Protein AF-A0A8S2U750-F1 (afdb_monomer_lite)

pLDDT: mean 86.89, std 13.67, range [52.75, 96.94]

Organism: NCBI:txid392030

InterPro domains:
  IPR009038 GOLD domain [PF13897] (16-78)
  IPR036598 GOLD domain superfamily [SSF101576] (9-56)
  IPR052269 Golgi apparatus maintenance and PI4KB interaction protein [PTHR22973] (1-79)

Foldseek 3Di:
DVVVVQVVDPPSDDDADDQKDKDKDADADPPDDDDDDDDDDDPDDDDDDDDDDPDDDPDRDIDMDMDRNPPPPPDPPDPDD

Secondary structure (DSSP, 8-state):
-HHHHHTTSTT------TTEEEEEE-PPPTT----------SSS---------------S--EEEEEEGGG----------

Structure (mmCIF, N/CA/C/O backbone):
data_AF-A0A8S2U750-F1
#
_entry.id   AF-A0A8S2U750-F1
#
loop_
_atom_site.group_PDB
_atom_site.id
_atom_site.type_symbol
_atom_site.label_atom_id
_atom_site.label_alt_id
_atom_site.label_comp_id
_atom_site.label_asym_id
_atom_site.label_entity_id
_atom_site.label_seq_id
_atom_site.pdbx_PDB_ins_code
_atom_site.Cartn_x
_atom_site.Cartn_y
_atom_site.Cartn_z
_atom_site.occupancy
_atom_site.B_iso_or_equiv
_atom_site.auth_seq_id
_atom_site.auth_comp_id
_atom_site.auth_asym_id
_atom_site.auth_atom_id
_atom_site.pdbx_PDB_model_num
ATOM 1 N N . GLU A 1 1 ? -4.845 0.812 -18.659 1.00 87.25 1 GLU A N 1
ATOM 2 C CA . GLU A 1 1 ? -6.122 0.600 -17.939 1.00 87.25 1 GLU A CA 1
ATOM 3 C C . GLU A 1 1 ? -5.969 0.780 -16.430 1.00 87.25 1 GLU A C 1
ATOM 5 O O . GLU A 1 1 ? -6.377 1.831 -15.960 1.00 87.25 1 GLU A O 1
ATOM 10 N N . PHE A 1 2 ? -5.312 -0.128 -15.688 1.00 92.94 2 PHE A N 1
ATOM 11 C CA . PHE A 1 2 ? -5.139 0.009 -14.223 1.00 92.94 2 PHE A CA 1
ATOM 12 C C . PHE A 1 2 ? -4.493 1.340 -13.805 1.00 92.94 2 PHE A C 1
ATOM 14 O O . PHE A 1 2 ? -5.109 2.148 -13.119 1.00 92.94 2 PHE A O 1
ATOM 21 N N . LYS A 1 3 ? -3.281 1.628 -14.297 1.00 94.06 3 LYS A N 1
ATOM 22 C CA . LYS A 1 3 ? -2.576 2.878 -13.963 1.00 94.06 3 LYS A CA 1
ATOM 23 C C . LYS A 1 3 ? -3.349 4.135 -14.368 1.00 94.06 3 LYS A C 1
ATOM 25 O O . LYS A 1 3 ? -3.266 5.146 -13.684 1.00 94.06 3 LYS A O 1
ATOM 30 N N . ASP A 1 4 ? -4.095 4.084 -15.470 1.00 93.88 4 ASP A N 1
ATOM 31 C CA . ASP A 1 4 ? -4.887 5.224 -15.946 1.00 93.88 4 ASP A CA 1
ATOM 32 C C . ASP A 1 4 ? -6.129 5.464 -15.081 1.00 93.88 4 ASP A C 1
ATOM 34 O O . ASP A 1 4 ? -6.582 6.603 -14.976 1.00 93.88 4 ASP A O 1
ATOM 38 N N . ALA A 1 5 ? -6.684 4.407 -14.478 1.00 93.19 5 ALA A N 1
ATOM 39 C CA . ALA A 1 5 ? -7.751 4.504 -13.490 1.00 93.19 5 ALA A CA 1
ATOM 40 C C . ALA A 1 5 ? -7.214 5.089 -12.175 1.00 93.19 5 ALA A C 1
ATOM 42 O O . ALA A 1 5 ? -7.692 6.135 -11.745 1.00 93.19 5 ALA A O 1
ATOM 43 N N . VAL A 1 6 ? -6.143 4.504 -11.625 1.00 93.38 6 VAL A N 1
ATOM 44 C CA . VAL A 1 6 ? -5.522 4.938 -10.359 1.00 93.38 6 VAL A CA 1
ATOM 45 C C . VAL A 1 6 ? -5.018 6.384 -10.428 1.00 93.38 6 VAL A C 1
ATOM 47 O O . VAL A 1 6 ? -5.205 7.150 -9.493 1.00 93.38 6 VAL A O 1
ATOM 50 N N . ARG A 1 7 ? -4.452 6.825 -11.561 1.00 91.44 7 ARG A N 1
ATOM 51 C CA . ARG A 1 7 ? -3.998 8.222 -11.747 1.00 91.44 7 ARG A CA 1
ATOM 52 C C . ARG A 1 7 ? -5.115 9.268 -11.664 1.00 91.44 7 ARG A C 1
ATOM 54 O O . ARG A 1 7 ? -4.810 10.449 -11.517 1.00 91.44 7 ARG A O 1
ATOM 61 N N . LYS A 1 8 ? -6.383 8.872 -11.817 1.00 91.94 8 LYS A N 1
ATOM 62 C CA . LYS A 1 8 ? -7.539 9.773 -11.667 1.00 91.94 8 LYS A CA 1
ATOM 63 C C . LYS A 1 8 ? -8.001 9.878 -10.216 1.00 91.94 8 LYS A C 1
ATOM 65 O O . LYS A 1 8 ? -8.741 10.805 -9.895 1.00 91.94 8 LYS A O 1
ATOM 70 N N . GLU A 1 9 ? -7.590 8.945 -9.365 1.00 90.88 9 GLU A N 1
ATOM 71 C CA . GLU A 1 9 ? -7.912 8.950 -7.948 1.00 90.88 9 GLU A CA 1
ATOM 72 C C . GLU A 1 9 ? -6.953 9.866 -7.193 1.00 90.88 9 GLU A C 1
ATOM 74 O O . GLU A 1 9 ? -5.744 9.910 -7.435 1.00 90.88 9 GLU A O 1
ATOM 79 N N . LYS A 1 10 ? -7.518 10.644 -6.273 1.00 82.56 10 LYS A N 1
ATOM 80 C CA . LYS A 1 10 ? -6.736 11.528 -5.420 1.00 82.56 10 LYS A CA 1
ATOM 81 C C . LYS A 1 10 ? -6.012 10.677 -4.373 1.00 82.56 10 LYS A C 1
ATOM 83 O O . LYS A 1 10 ? -6.609 9.765 -3.818 1.00 82.56 10 LYS A O 1
ATOM 88 N N . ASP A 1 11 ? -4.743 10.986 -4.120 1.00 86.38 11 ASP A N 1
ATOM 89 C CA . ASP A 1 11 ? -3.905 10.344 -3.094 1.00 86.38 11 ASP A CA 1
ATOM 90 C C . ASP A 1 11 ? -3.542 8.859 -3.354 1.00 86.38 11 ASP A C 1
ATOM 92 O O . ASP A 1 11 ? -2.946 8.212 -2.499 1.00 86.38 11 ASP A O 1
ATOM 96 N N . ALA A 1 12 ? -3.809 8.331 -4.557 1.00 89.81 12 ALA A N 1
ATOM 97 C CA . ALA A 1 12 ? -3.492 6.946 -4.940 1.00 89.81 12 ALA A CA 1
ATOM 98 C C . ALA A 1 12 ? -2.120 6.771 -5.634 1.00 89.81 12 ALA A C 1
ATOM 100 O O . ALA A 1 12 ? -1.712 5.656 -5.959 1.00 89.81 12 ALA A O 1
ATOM 101 N N . VAL A 1 13 ? -1.398 7.8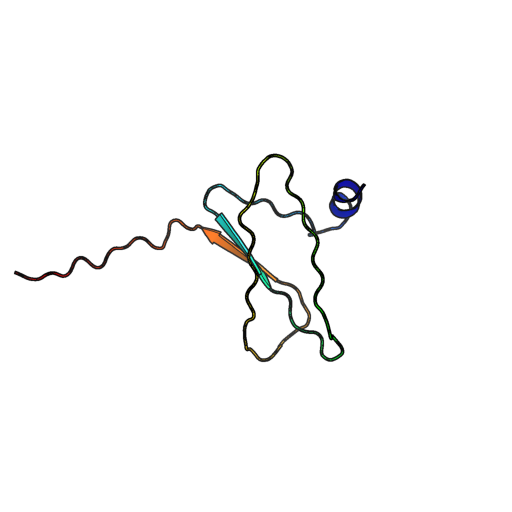71 -5.883 1.00 93.25 13 VAL A N 1
ATOM 102 C CA . VAL A 1 13 ? -0.068 7.867 -6.514 1.00 93.25 13 VAL A CA 1
ATOM 103 C C . VAL A 1 13 ? 0.968 8.389 -5.526 1.00 93.25 13 VAL A C 1
ATOM 105 O O . VAL A 1 13 ? 0.924 9.552 -5.129 1.00 93.25 13 VAL A O 1
ATOM 108 N N . ILE A 1 14 ? 1.934 7.538 -5.186 1.00 93.25 14 ILE A N 1
ATOM 109 C CA . ILE A 1 14 ? 3.034 7.851 -4.272 1.00 93.25 14 ILE A CA 1
ATOM 110 C C . ILE A 1 14 ? 4.330 7.961 -5.079 1.00 93.25 14 ILE A C 1
ATOM 112 O O . ILE A 1 14 ? 4.588 7.154 -5.972 1.00 93.25 14 ILE A O 1
ATOM 116 N N . LYS A 1 15 ? 5.146 8.973 -4.772 1.00 92.81 15 LYS A N 1
ATOM 117 C CA . LYS A 1 15 ? 6.509 9.106 -5.299 1.00 92.81 15 LYS A CA 1
ATOM 118 C C . LYS A 1 15 ? 7.483 8.639 -4.231 1.00 92.81 15 LYS A C 1
ATOM 120 O O . LYS A 1 15 ? 7.368 9.085 -3.098 1.00 92.81 15 LYS A O 1
ATOM 125 N N . ILE A 1 16 ? 8.400 7.761 -4.616 1.00 92.19 16 ILE A N 1
ATOM 126 C CA . ILE A 1 16 ? 9.382 7.154 -3.718 1.00 92.19 16 ILE A CA 1
ATOM 127 C C . ILE A 1 16 ? 10.761 7.550 -4.234 1.00 92.19 16 ILE A C 1
ATOM 129 O O . ILE A 1 16 ? 11.082 7.308 -5.402 1.00 92.19 16 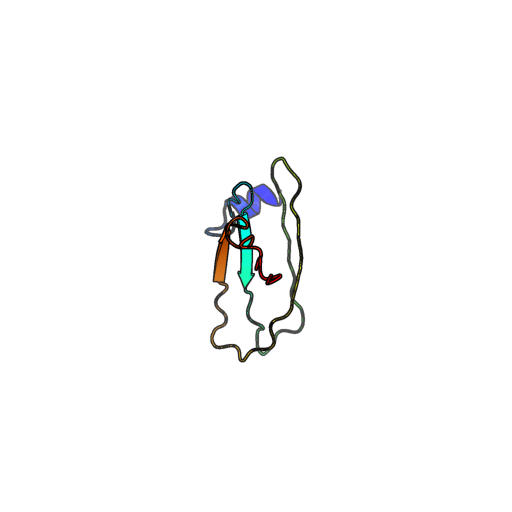ILE A O 1
ATOM 133 N N . GLY A 1 17 ? 11.515 8.249 -3.394 1.00 92.00 17 GLY A N 1
ATOM 134 C CA . GLY A 1 17 ? 12.882 8.673 -3.642 1.00 92.00 17 GLY A CA 1
ATOM 135 C C . GLY A 1 17 ? 13.880 7.522 -3.548 1.00 92.00 17 GLY A C 1
ATOM 136 O O . GLY A 1 17 ? 13.571 6.413 -3.117 1.00 92.00 17 GLY A O 1
ATOM 137 N N . SER A 1 18 ? 15.110 7.792 -3.979 1.00 91.06 18 SER A N 1
ATOM 138 C CA . SER A 1 18 ? 16.205 6.830 -3.845 1.00 91.06 18 SER A CA 1
ATOM 139 C C . SER A 1 18 ? 16.520 6.608 -2.369 1.00 91.06 18 SER A C 1
ATOM 141 O O . SER A 1 18 ? 16.780 7.577 -1.668 1.00 91.06 18 SER A O 1
ATOM 143 N N . GLY A 1 19 ? 16.533 5.351 -1.921 1.00 90.31 19 GLY A N 1
ATOM 144 C CA . GLY A 1 19 ? 16.785 5.007 -0.517 1.00 90.31 19 GLY A CA 1
ATOM 145 C C . GLY A 1 19 ? 15.601 5.266 0.422 1.00 90.31 19 GLY A C 1
ATOM 146 O O . GLY A 1 19 ? 15.685 4.933 1.596 1.00 90.31 19 GLY A O 1
ATOM 147 N N . GLU A 1 20 ? 14.482 5.807 -0.065 1.00 93.62 20 GLU A N 1
ATOM 148 C CA . GLU A 1 20 ? 13.296 5.995 0.768 1.00 93.62 20 GLU A CA 1
ATOM 149 C C . GLU A 1 20 ? 12.510 4.690 0.916 1.00 93.62 20 GLU A C 1
ATOM 151 O O . GLU A 1 20 ? 12.335 3.921 -0.033 1.00 93.62 20 GLU A O 1
ATOM 156 N N . THR A 1 21 ? 11.956 4.489 2.107 1.00 94.75 21 THR A N 1
ATOM 157 C CA . THR A 1 21 ? 10.936 3.478 2.375 1.00 94.75 21 THR A CA 1
ATOM 158 C C . THR A 1 21 ? 9.617 4.168 2.682 1.00 94.75 21 THR A C 1
ATOM 160 O O . THR A 1 21 ? 9.554 5.112 3.471 1.00 94.75 21 THR A O 1
ATOM 163 N N . VAL A 1 22 ? 8.541 3.678 2.067 1.00 95.44 22 VAL A N 1
ATOM 164 C CA . VAL A 1 22 ? 7.184 4.154 2.341 1.00 95.44 22 VAL A CA 1
ATOM 165 C C . VAL A 1 22 ? 6.354 3.041 2.953 1.00 95.44 22 VAL A C 1
ATOM 167 O O . VAL A 1 22 ? 6.231 1.956 2.389 1.00 95.44 22 VAL A O 1
ATOM 170 N N . THR A 1 23 ? 5.713 3.357 4.073 1.00 96.06 23 THR A N 1
ATOM 171 C CA . THR A 1 23 ? 4.807 2.462 4.786 1.00 96.06 23 THR A CA 1
ATOM 172 C C . THR A 1 23 ? 3.384 2.991 4.693 1.00 96.06 23 THR A C 1
ATOM 174 O O . THR A 1 23 ? 3.062 4.055 5.226 1.00 96.06 23 THR A O 1
ATOM 177 N N . VAL A 1 24 ? 2.509 2.222 4.046 1.00 95.69 24 VAL A N 1
ATOM 178 C CA . VAL A 1 24 ? 1.063 2.474 4.024 1.00 95.69 24 VAL A CA 1
ATOM 179 C C . VAL A 1 24 ? 0.414 1.641 5.126 1.00 95.69 24 VAL A C 1
ATOM 181 O O . VAL A 1 24 ? 0.397 0.413 5.056 1.00 95.69 24 VAL A O 1
ATOM 184 N N . ARG A 1 25 ? -0.119 2.300 6.158 1.00 95.06 25 ARG A N 1
ATOM 185 C CA . ARG A 1 25 ? -0.808 1.636 7.271 1.00 95.06 25 ARG A CA 1
ATOM 186 C C . ARG A 1 25 ? -2.295 1.571 6.965 1.00 95.06 25 ARG A C 1
ATOM 188 O O . ARG A 1 25 ? -2.958 2.599 6.831 1.00 95.06 25 ARG A O 1
ATOM 195 N N . VAL A 1 26 ? -2.806 0.348 6.870 1.00 95.19 26 VAL A N 1
ATOM 196 C CA . VAL A 1 26 ? -4.217 0.061 6.601 1.00 95.19 26 VAL A CA 1
ATOM 197 C C . VAL A 1 26 ? -4.830 -0.566 7.854 1.00 95.19 26 VAL A C 1
ATOM 199 O O . VAL A 1 26 ? -4.499 -1.709 8.177 1.00 95.19 26 VAL A O 1
ATOM 202 N N . PRO A 1 27 ? -5.698 0.155 8.584 1.00 95.56 27 PRO A N 1
ATOM 203 C CA . PRO A 1 27 ? -6.376 -0.399 9.748 1.00 95.56 27 PRO A CA 1
ATOM 204 C C . PRO A 1 27 ? -7.318 -1.545 9.366 1.00 95.56 27 PRO A C 1
ATOM 206 O O . PRO A 1 27 ? -7.937 -1.529 8.300 1.00 95.56 27 PRO A O 1
ATOM 209 N N . THR A 1 28 ? -7.458 -2.536 10.249 1.00 94.44 28 THR A N 1
ATOM 210 C CA . THR A 1 28 ? -8.464 -3.588 10.055 1.00 94.44 28 THR A CA 1
ATOM 211 C C . THR A 1 28 ? -9.864 -3.018 10.275 1.00 94.44 28 THR A C 1
ATOM 213 O O . THR A 1 28 ? -10.096 -2.245 11.199 1.00 94.44 28 THR A O 1
ATOM 216 N N . HIS A 1 29 ? -10.802 -3.393 9.408 1.00 92.31 29 HIS A N 1
ATOM 217 C CA . HIS A 1 29 ? -12.213 -3.052 9.569 1.00 92.31 29 HIS A CA 1
ATOM 218 C C . HIS A 1 29 ? -12.895 -4.102 10.458 1.00 92.31 29 HIS A C 1
ATOM 220 O O . HIS A 1 29 ? -12.633 -5.288 10.273 1.00 92.31 29 HIS A O 1
ATOM 226 N N . GLU A 1 30 ? -13.795 -3.702 11.366 1.00 91.25 30 GLU A N 1
ATOM 227 C CA . GLU A 1 30 ? -14.459 -4.618 12.321 1.00 91.25 30 GLU A CA 1
ATOM 228 C C . GLU A 1 30 ? -15.189 -5.779 11.624 1.00 91.25 30 GLU A C 1
ATOM 230 O O . GLU A 1 30 ? -15.053 -6.935 12.017 1.00 91.25 30 GLU A O 1
ATOM 235 N N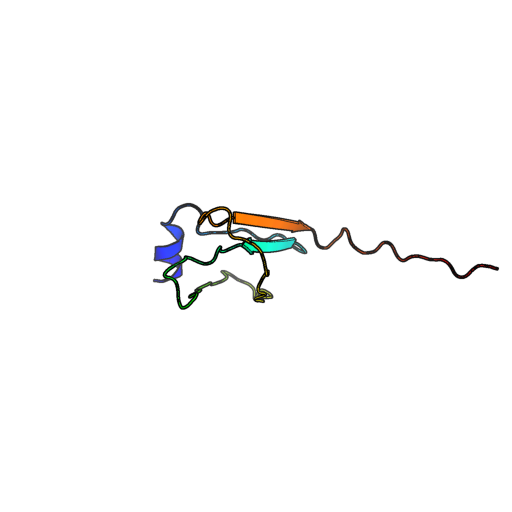 . ASP A 1 31 ? -15.891 -5.485 10.526 1.00 93.25 31 ASP A N 1
ATOM 236 C CA . ASP A 1 31 ? -16.563 -6.498 9.693 1.00 93.25 31 ASP A CA 1
ATOM 237 C C . ASP A 1 31 ? -15.671 -7.091 8.581 1.00 93.25 31 ASP A C 1
ATOM 239 O O . ASP A 1 31 ? -16.123 -7.876 7.739 1.00 93.25 31 ASP A O 1
ATOM 243 N N . GLY A 1 32 ? -14.402 -6.682 8.528 1.00 91.31 32 GLY A N 1
ATOM 244 C CA . GLY A 1 32 ? -13.445 -7.077 7.504 1.00 91.31 32 GLY A CA 1
ATOM 245 C C . GLY A 1 32 ? -12.948 -8.508 7.699 1.00 91.31 32 GLY A C 1
ATOM 246 O O . GLY A 1 32 ? -12.730 -8.974 8.812 1.00 91.31 32 GLY A O 1
ATOM 247 N N . ARG A 1 33 ? -12.738 -9.225 6.591 1.00 94.06 33 ARG A N 1
ATOM 248 C CA . ARG A 1 33 ? -12.206 -10.605 6.611 1.00 94.06 33 ARG A CA 1
ATOM 249 C C . ARG A 1 33 ? -10.918 -10.775 5.824 1.00 94.06 33 ARG A C 1
ATOM 251 O O . ARG A 1 33 ? -10.188 -11.740 6.032 1.00 94.06 33 ARG A O 1
ATOM 258 N N . CYS A 1 34 ? -10.669 -9.867 4.891 1.00 95.12 34 CYS A N 1
ATOM 259 C CA . CYS A 1 34 ? -9.553 -9.927 3.965 1.00 95.12 34 CYS A CA 1
ATOM 260 C C . CYS A 1 34 ? -9.069 -8.506 3.684 1.00 95.12 34 CYS A C 1
ATOM 262 O O . CYS A 1 34 ? -9.857 -7.561 3.730 1.00 95.12 34 CYS A O 1
ATOM 264 N N . ILE A 1 35 ? -7.789 -8.386 3.346 1.00 94.06 35 ILE A N 1
ATOM 265 C CA . ILE A 1 35 ? -7.199 -7.177 2.777 1.00 94.06 35 ILE A CA 1
ATOM 266 C C . ILE A 1 35 ? -6.802 -7.524 1.345 1.00 94.06 35 ILE A C 1
ATOM 268 O O . ILE A 1 35 ? -6.221 -8.582 1.103 1.00 94.06 35 ILE A O 1
ATOM 272 N N . PHE A 1 36 ? -7.133 -6.639 0.412 1.00 96.19 36 PHE A N 1
ATOM 273 C CA . PHE A 1 36 ? -6.736 -6.734 -0.986 1.00 96.19 36 PHE A CA 1
ATOM 274 C C . PHE A 1 36 ? -5.863 -5.528 -1.313 1.00 96.19 36 PHE A C 1
ATOM 276 O O . PHE A 1 36 ? -6.149 -4.421 -0.856 1.00 96.19 36 PHE A O 1
ATOM 283 N N . TRP A 1 37 ? -4.806 -5.741 -2.088 1.00 96.19 37 TRP A N 1
ATOM 284 C CA . TRP A 1 37 ? -3.934 -4.677 -2.565 1.00 96.19 37 TRP A CA 1
ATOM 285 C C . TRP A 1 37 ? -3.585 -4.915 -4.029 1.00 96.19 37 TRP A C 1
ATOM 287 O O . TRP A 1 37 ? -3.401 -6.050 -4.469 1.00 96.19 37 TRP A O 1
ATOM 297 N N . GLU A 1 38 ? -3.453 -3.821 -4.764 1.00 96.38 38 GLU A N 1
ATOM 298 C CA . GLU A 1 38 ? -2.943 -3.789 -6.127 1.00 96.38 38 GLU A CA 1
ATOM 299 C C . GLU A 1 38 ? -1.976 -2.609 -6.219 1.00 96.38 38 GLU A C 1
ATOM 301 O O . GLU A 1 38 ? -2.253 -1.530 -5.696 1.00 96.38 38 GLU A O 1
ATOM 306 N N . PHE A 1 39 ? -0.829 -2.798 -6.867 1.00 96.69 39 PHE A N 1
ATOM 307 C CA . PHE A 1 39 ? 0.121 -1.717 -7.110 1.00 96.69 39 PHE A CA 1
ATOM 308 C C . PHE A 1 39 ? 0.851 -1.930 -8.433 1.00 96.69 39 PHE A C 1
ATOM 310 O O . PHE A 1 39 ? 0.915 -3.039 -8.964 1.00 96.69 39 PHE A O 1
ATOM 317 N N . ALA A 1 40 ? 1.406 -0.847 -8.974 1.00 96.38 40 ALA A N 1
ATOM 318 C CA . ALA A 1 40 ? 2.255 -0.891 -10.152 1.00 96.38 40 ALA A CA 1
ATOM 319 C C . ALA A 1 40 ? 3.282 0.244 -10.111 1.00 96.38 40 ALA A C 1
ATOM 321 O O . ALA A 1 40 ? 2.975 1.348 -9.664 1.00 96.38 40 ALA A O 1
ATOM 322 N N . THR A 1 41 ? 4.473 -0.006 -10.646 1.00 96.12 41 THR A N 1
ATOM 323 C CA . THR A 1 41 ? 5.536 0.993 -10.806 1.00 96.12 41 THR A CA 1
ATOM 324 C C . THR A 1 41 ? 5.689 1.389 -12.267 1.00 96.12 41 THR A C 1
ATOM 326 O O . THR A 1 41 ? 5.344 0.619 -13.165 1.00 96.12 41 THR A O 1
ATOM 329 N N . ASP A 1 42 ? 6.163 2.607 -12.538 1.00 93.69 42 ASP A N 1
ATOM 330 C CA . ASP A 1 42 ? 6.285 3.114 -13.909 1.00 93.69 42 ASP A CA 1
ATOM 331 C C . ASP A 1 42 ? 7.486 2.571 -14.680 1.00 93.69 42 ASP A C 1
ATOM 333 O O . ASP A 1 42 ? 7.288 2.088 -15.796 1.00 93.69 42 ASP A O 1
ATOM 337 N N . TYR A 1 43 ? 8.687 2.617 -14.100 1.00 93.44 43 TYR A N 1
ATOM 338 C CA . TYR A 1 43 ? 9.926 2.344 -14.843 1.00 93.44 43 TYR A CA 1
ATOM 339 C C . TYR A 1 43 ? 10.827 1.286 -14.206 1.00 93.44 43 TYR A C 1
ATOM 341 O O . TYR A 1 43 ? 11.466 0.530 -14.930 1.00 93.44 43 TYR A O 1
ATOM 349 N N . TYR A 1 44 ? 10.872 1.236 -12.876 1.00 94.19 44 TYR A N 1
ATOM 350 C CA . TYR A 1 44 ? 11.765 0.362 -12.117 1.00 94.19 44 TYR A CA 1
ATOM 351 C C . TYR A 1 44 ? 10.959 -0.541 -11.190 1.00 94.19 44 TYR A C 1
ATOM 353 O O . TYR A 1 44 ? 9.795 -0.259 -10.892 1.00 94.19 44 TYR A O 1
ATOM 361 N N . ASP A 1 45 ? 11.563 -1.639 -10.763 1.00 95.88 45 ASP A N 1
ATOM 362 C CA . ASP A 1 45 ? 11.025 -2.484 -9.710 1.00 95.88 45 ASP A CA 1
ATOM 363 C C . ASP A 1 45 ? 11.070 -1.776 -8.350 1.00 95.88 45 ASP A C 1
ATOM 365 O O . ASP A 1 45 ? 11.664 -0.710 -8.179 1.00 95.88 45 ASP A O 1
ATOM 369 N N . ILE A 1 46 ? 10.360 -2.351 -7.386 1.00 95.75 46 ILE A N 1
ATOM 370 C CA . ILE A 1 46 ? 10.349 -1.876 -6.010 1.00 95.75 46 ILE A CA 1
ATOM 371 C C . ILE A 1 46 ? 10.290 -3.070 -5.066 1.00 95.75 46 ILE A C 1
ATOM 373 O O . ILE A 1 46 ? 9.582 -4.046 -5.331 1.00 95.75 46 ILE A O 1
ATOM 377 N N . GLY A 1 47 ? 11.020 -2.984 -3.955 1.00 95.62 47 GLY A N 1
ATOM 378 C CA . GLY A 1 47 ? 10.849 -3.908 -2.842 1.00 95.62 47 GLY A CA 1
ATOM 379 C C . GLY A 1 47 ? 9.462 -3.729 -2.232 1.00 95.62 47 GLY A C 1
ATOM 380 O O . GLY A 1 47 ? 9.080 -2.623 -1.860 1.00 95.62 47 GLY A O 1
ATOM 381 N N . PHE A 1 48 ? 8.698 -4.812 -2.136 1.00 96.94 48 PHE A N 1
ATOM 382 C CA . PHE A 1 48 ? 7.368 -4.798 -1.537 1.00 96.94 48 PHE A CA 1
ATOM 383 C C . PHE A 1 48 ? 7.269 -5.881 -0.469 1.00 96.94 48 PHE A C 1
ATOM 385 O O . PHE A 1 48 ? 7.624 -7.037 -0.705 1.00 96.94 48 PHE A O 1
ATOM 392 N N . GLY A 1 49 ? 6.758 -5.500 0.698 1.00 96.69 49 GLY A N 1
ATOM 393 C CA . GLY A 1 49 ? 6.555 -6.389 1.829 1.00 96.69 49 GLY A CA 1
ATOM 394 C C . GLY A 1 49 ? 5.266 -6.055 2.563 1.00 96.69 49 GLY A C 1
ATOM 395 O O . GLY A 1 49 ? 4.744 -4.946 2.474 1.00 96.69 49 GLY A O 1
ATOM 396 N N . LEU A 1 50 ? 4.762 -7.040 3.299 1.00 96.69 50 LEU A N 1
ATOM 397 C CA . LEU A 1 50 ? 3.618 -6.886 4.183 1.00 96.69 50 LEU A CA 1
ATOM 398 C C . LEU A 1 50 ? 4.001 -7.347 5.575 1.00 96.69 50 LEU A C 1
ATOM 400 O O . LEU A 1 50 ? 4.628 -8.392 5.745 1.00 96.69 50 LEU A O 1
ATOM 404 N N . TYR A 1 51 ? 3.561 -6.590 6.565 1.00 95.06 51 TYR A N 1
ATOM 405 C CA . TYR A 1 51 ? 3.622 -6.985 7.958 1.00 95.06 51 TYR A CA 1
ATOM 406 C C . TYR A 1 51 ? 2.296 -6.642 8.630 1.00 95.06 51 TYR A C 1
ATOM 408 O O . TYR A 1 51 ? 1.539 -5.793 8.156 1.00 95.06 51 TYR A O 1
ATOM 416 N N . PHE A 1 52 ? 2.006 -7.334 9.726 1.00 94.75 52 PHE A N 1
ATOM 417 C CA . PHE A 1 52 ? 0.825 -7.075 10.533 1.00 94.75 52 PHE A CA 1
ATOM 418 C C . PHE A 1 52 ? 1.247 -6.455 11.861 1.00 94.75 52 PHE A C 1
ATOM 420 O O . PHE A 1 52 ? 2.068 -7.022 12.582 1.00 94.75 52 PHE A O 1
ATOM 427 N N . GLU A 1 53 ? 0.679 -5.296 12.182 1.00 93.44 53 GLU A N 1
ATOM 428 C CA . GLU A 1 53 ? 0.867 -4.645 13.473 1.00 93.44 53 GLU A CA 1
ATOM 429 C C . GLU A 1 53 ? -0.262 -5.061 14.422 1.00 93.44 53 GLU A C 1
ATOM 431 O O . GLU A 1 53 ? -1.436 -4.790 14.175 1.00 93.44 53 GLU A O 1
ATOM 436 N N . TRP A 1 54 ? 0.093 -5.717 15.527 1.00 92.75 54 TRP A N 1
ATOM 437 C CA . TRP A 1 54 ? -0.858 -6.063 16.580 1.00 92.75 54 TRP A CA 1
ATOM 438 C C . TRP A 1 54 ? -1.131 -4.836 17.454 1.00 92.75 54 TRP A C 1
ATOM 440 O O . TRP A 1 54 ? -0.420 -4.585 18.425 1.00 92.75 54 TRP A O 1
ATOM 450 N N . SER A 1 55 ? -2.159 -4.063 17.109 1.00 87.94 55 SER A N 1
ATOM 451 C CA . SER A 1 55 ? -2.566 -2.876 17.864 1.00 87.94 55 SER A CA 1
ATOM 452 C C . SER A 1 55 ? -4.086 -2.712 17.909 1.00 87.94 55 SER A C 1
ATOM 454 O O . SER A 1 55 ? -4.830 -3.333 17.147 1.00 87.94 55 SER A O 1
ATOM 456 N N . GLN A 1 56 ? -4.571 -1.900 18.854 1.00 86.50 56 GLN A N 1
ATOM 457 C CA . GLN A 1 56 ? -5.983 -1.531 18.899 1.00 86.50 56 GLN A CA 1
ATOM 458 C C . GLN A 1 56 ? -6.251 -0.456 17.845 1.00 86.50 56 GLN A C 1
ATOM 460 O O . GLN A 1 56 ? -5.665 0.628 17.893 1.00 86.50 56 GLN A O 1
ATOM 465 N N . VAL A 1 57 ? -7.146 -0.754 16.903 1.00 84.12 57 VAL A N 1
ATOM 466 C CA . VAL A 1 57 ? -7.524 0.178 15.839 1.00 84.12 57 VAL A CA 1
ATOM 467 C C . VAL A 1 57 ? -8.199 1.406 16.452 1.00 84.12 57 VAL A C 1
ATOM 469 O O . VAL A 1 57 ? -9.213 1.289 17.135 1.00 84.12 57 VAL A O 1
ATOM 472 N N . GLN A 1 58 ? -7.624 2.588 16.222 1.00 83.62 58 GLN A N 1
ATOM 473 C CA . GLN A 1 58 ? -8.182 3.862 16.703 1.00 83.62 58 GLN A CA 1
ATOM 474 C C . GLN A 1 58 ? -9.049 4.564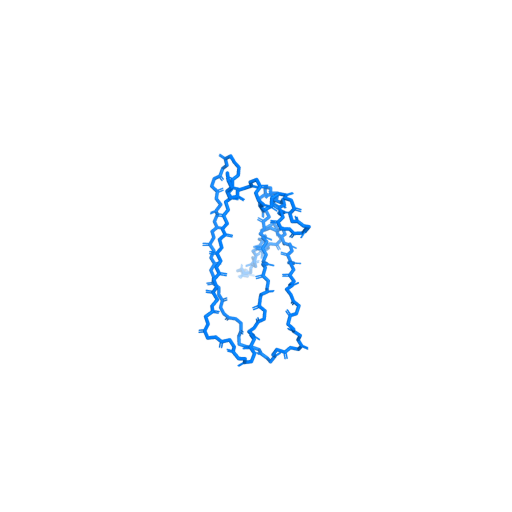 15.649 1.00 83.62 58 GLN A C 1
ATOM 476 O O . GLN A 1 58 ? -9.870 5.413 15.984 1.00 83.62 58 GLN A O 1
ATOM 481 N N . SER A 1 59 ? -8.844 4.239 14.370 1.00 88.81 59 SER A N 1
ATOM 482 C CA . SER A 1 59 ? -9.550 4.814 13.225 1.00 88.81 59 SER A CA 1
ATOM 483 C C . SER A 1 59 ? -9.425 3.891 12.012 1.00 88.81 59 SER A C 1
ATOM 485 O O . SER A 1 59 ? -8.437 3.173 11.902 1.00 88.81 59 SER A O 1
ATOM 487 N N . ASN A 1 60 ? -10.372 3.981 11.074 1.00 89.62 60 ASN A N 1
ATOM 488 C CA . ASN A 1 60 ? -10.326 3.301 9.771 1.00 89.62 60 ASN A CA 1
ATOM 489 C C . ASN A 1 60 ? -9.588 4.116 8.690 1.00 89.62 60 ASN A C 1
ATOM 491 O O . ASN A 1 60 ? -9.611 3.763 7.512 1.00 89.62 60 ASN A O 1
ATOM 495 N N . THR A 1 61 ? -8.962 5.233 9.063 1.00 92.56 61 THR A N 1
ATOM 496 C CA . THR A 1 61 ? -8.206 6.077 8.134 1.00 92.56 61 THR A CA 1
ATOM 497 C C . THR A 1 61 ? -6.889 5.414 7.737 1.00 92.56 61 THR A C 1
ATOM 499 O O . THR A 1 61 ? -6.083 5.071 8.598 1.00 92.56 61 THR A O 1
ATOM 502 N N . VAL A 1 62 ? -6.639 5.304 6.432 1.00 92.81 62 VAL A N 1
ATOM 503 C CA . VAL A 1 62 ? -5.337 4.888 5.891 1.00 92.81 62 VAL A CA 1
ATOM 504 C C . VAL A 1 62 ? -4.317 6.012 6.079 1.00 92.81 62 VAL A C 1
ATOM 506 O O . VAL A 1 62 ? -4.612 7.168 5.772 1.00 92.81 62 VAL A O 1
ATOM 509 N N . THR A 1 63 ? -3.116 5.685 6.558 1.00 93.50 63 THR A N 1
ATOM 510 C CA . THR A 1 63 ? -2.018 6.654 6.712 1.00 93.50 63 THR A CA 1
ATOM 511 C C . THR A 1 63 ? -0.783 6.235 5.925 1.00 93.50 63 THR A C 1
ATOM 513 O O . THR A 1 63 ? -0.551 5.052 5.684 1.00 93.50 63 THR A O 1
ATOM 516 N N . VAL A 1 64 ? 0.021 7.220 5.522 1.00 93.94 64 VAL A N 1
ATOM 517 C CA . VAL A 1 64 ? 1.269 7.016 4.778 1.00 93.94 64 VAL A CA 1
ATOM 518 C C . VAL A 1 64 ? 2.414 7.620 5.581 1.00 93.94 64 VAL A C 1
ATOM 520 O O . VAL A 1 64 ? 2.331 8.773 6.002 1.00 93.94 64 VAL A O 1
ATOM 523 N N . HIS A 1 65 ? 3.467 6.839 5.795 1.00 93.12 65 HIS A N 1
ATOM 524 C CA . HIS A 1 65 ? 4.696 7.258 6.462 1.00 93.12 65 HIS A CA 1
ATOM 525 C C . HIS A 1 65 ? 5.869 7.098 5.496 1.00 93.12 65 HIS A C 1
ATOM 527 O O . HIS A 1 65 ? 5.954 6.082 4.810 1.00 93.12 65 HIS A O 1
ATOM 533 N N . VAL A 1 66 ? 6.747 8.097 5.441 1.00 91.81 66 VAL A N 1
ATOM 534 C CA . VAL A 1 66 ? 7.956 8.093 4.607 1.00 91.81 66 VAL A CA 1
ATOM 535 C C . VAL A 1 66 ? 9.159 8.170 5.535 1.00 91.81 66 VAL A C 1
ATOM 537 O O . VAL A 1 66 ? 9.174 9.010 6.436 1.00 91.81 66 VAL A O 1
ATOM 540 N N . SER A 1 67 ? 10.134 7.299 5.311 1.00 89.81 67 SER A N 1
ATOM 541 C CA . SER A 1 67 ? 11.387 7.228 6.060 1.00 89.81 67 SER A CA 1
ATOM 542 C C . SER A 1 67 ? 12.551 7.192 5.075 1.00 89.81 67 SER A C 1
ATOM 544 O O . SER A 1 67 ? 12.487 6.476 4.074 1.00 89.81 67 SER A O 1
ATOM 546 N N . ASP A 1 68 ? 13.605 7.956 5.350 1.00 81.88 68 ASP A N 1
ATOM 547 C CA . ASP A 1 68 ? 14.870 7.851 4.622 1.00 81.88 68 ASP A CA 1
ATOM 548 C C . ASP A 1 68 ? 15.671 6.699 5.242 1.00 81.88 68 ASP A C 1
ATOM 550 O O . ASP A 1 68 ? 15.894 6.676 6.450 1.00 81.88 68 ASP A O 1
ATOM 554 N N . SER A 1 69 ? 16.065 5.708 4.441 1.00 63.38 69 SER A N 1
ATOM 555 C CA . SER A 1 69 ? 16.814 4.545 4.934 1.00 63.38 69 SER A CA 1
ATOM 556 C C . SER A 1 69 ? 18.254 4.885 5.349 1.00 63.38 69 SER A C 1
ATOM 558 O O . SER A 1 69 ? 18.983 3.984 5.756 1.00 63.38 69 SER A O 1
ATOM 560 N N . SER A 1 70 ? 18.683 6.144 5.225 1.00 57.78 70 SER A N 1
ATOM 561 C CA . SER A 1 70 ? 20.058 6.585 5.492 1.00 57.78 70 SER A CA 1
ATOM 562 C C . SER A 1 70 ? 20.354 6.926 6.964 1.00 57.78 70 SER A C 1
ATOM 564 O O . SER A 1 70 ? 21.487 7.287 7.267 1.00 57.78 70 SER A O 1
ATOM 566 N N . GLU A 1 71 ? 19.379 6.844 7.881 1.00 55.25 71 GLU A N 1
ATOM 567 C CA . GLU A 1 71 ? 19.545 7.239 9.299 1.00 55.25 71 GLU A CA 1
ATOM 568 C C . GLU A 1 71 ? 19.858 6.079 10.276 1.00 55.25 71 GLU A C 1
ATOM 570 O O . GLU A 1 71 ? 19.918 6.310 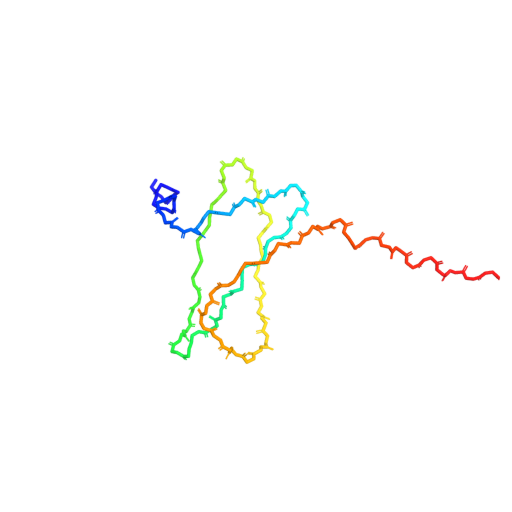11.480 1.00 55.25 71 GLU A O 1
ATOM 575 N N . GLU A 1 72 ? 20.109 4.849 9.803 1.00 55.06 72 GLU A N 1
ATOM 576 C CA . GLU A 1 72 ? 20.388 3.683 10.675 1.00 55.06 72 GLU A CA 1
ATOM 577 C C . GLU A 1 72 ? 21.740 2.981 10.405 1.00 55.06 72 GLU A C 1
ATOM 579 O O . GLU A 1 72 ? 21.826 1.756 10.408 1.00 55.06 72 GLU A O 1
ATOM 584 N N . GLU A 1 73 ? 22.824 3.744 10.222 1.00 54.44 73 GLU A N 1
ATOM 585 C CA . GLU A 1 73 ? 24.204 3.230 10.345 1.00 54.44 73 GLU A CA 1
ATOM 586 C C . GLU A 1 73 ? 25.055 4.120 11.278 1.00 54.44 73 GLU A C 1
ATOM 588 O O . GLU A 1 73 ? 26.021 4.747 10.853 1.00 54.44 73 GLU A O 1
ATOM 593 N N . GLU A 1 74 ? 24.716 4.185 12.572 1.00 53.19 74 GLU A N 1
ATOM 594 C CA . GLU A 1 74 ? 25.719 4.487 13.608 1.00 53.19 74 GLU A CA 1
ATOM 595 C C . GLU A 1 74 ? 26.086 3.175 14.318 1.00 53.19 74 GLU A C 1
ATOM 597 O O . GLU A 1 74 ? 25.390 2.687 15.205 1.00 53.19 74 GLU A O 1
ATOM 602 N N . GLU A 1 75 ? 27.165 2.563 13.827 1.00 52.75 75 GLU A N 1
ATOM 603 C CA . GLU A 1 75 ? 27.854 1.408 14.403 1.00 52.75 75 GLU A CA 1
ATOM 604 C C . GLU A 1 75 ? 28.339 1.757 15.826 1.00 52.75 75 GLU A C 1
ATOM 606 O O . GLU A 1 75 ? 29.200 2.624 15.999 1.00 52.75 75 GLU A O 1
ATOM 611 N N . ASP A 1 76 ? 27.809 1.071 16.845 1.00 53.94 76 ASP A N 1
ATOM 612 C CA . ASP A 1 76 ? 28.351 1.060 18.211 1.00 53.94 76 ASP A CA 1
ATOM 613 C C . ASP A 1 76 ? 29.776 0.470 18.186 1.00 53.94 76 ASP A C 1
ATOM 615 O O . ASP A 1 76 ? 30.005 -0.734 18.324 1.00 53.94 76 ASP A O 1
ATOM 619 N N . GLY A 1 77 ? 30.763 1.337 17.969 1.00 59.03 77 GLY A N 1
ATOM 620 C CA . GLY A 1 77 ? 32.181 1.037 18.116 1.00 59.03 77 GLY A CA 1
ATOM 621 C C . GLY A 1 77 ? 32.611 1.061 19.583 1.00 59.03 77 GLY A C 1
ATOM 622 O O . GLY A 1 77 ? 33.307 1.985 19.997 1.00 59.03 77 GLY A O 1
ATOM 623 N N . GLU A 1 78 ? 32.248 0.040 20.362 1.00 58.25 78 GLU A N 1
ATOM 624 C CA . GLU A 1 78 ? 32.834 -0.229 21.683 1.00 58.25 78 GLU A CA 1
ATOM 625 C C . GLU A 1 78 ? 33.462 -1.632 21.726 1.00 58.25 78 GLU A C 1
ATOM 627 O O . GLU A 1 78 ? 32.838 -2.603 22.138 1.00 58.25 78 GLU A O 1
ATOM 632 N N . ASP A 1 79 ? 34.746 -1.719 21.365 1.00 58.50 79 ASP A N 1
ATOM 633 C CA . ASP A 1 79 ? 35.652 -2.727 21.926 1.00 58.50 79 ASP A CA 1
ATOM 634 C C . ASP A 1 79 ? 36.793 -1.981 22.636 1.00 58.50 79 ASP A C 1
ATOM 636 O O . ASP A 1 79 ? 37.763 -1.507 22.036 1.00 58.50 79 ASP A O 1
ATOM 640 N N . GLY A 1 80 ? 36.594 -1.789 23.942 1.00 58.34 80 GLY A N 1
ATOM 641 C CA . GLY A 1 80 ? 37.491 -1.074 24.843 1.00 58.34 80 GLY A CA 1
ATOM 642 C C . GLY A 1 80 ? 38.873 -1.722 24.960 1.00 58.34 80 GLY A C 1
ATOM 643 O O . GLY A 1 80 ? 39.001 -2.938 25.105 1.00 58.34 80 GLY A O 1
ATOM 644 N N . SER A 1 81 ? 39.909 -0.879 24.929 1.00 55.62 81 SER A N 1
ATOM 645 C CA . SER A 1 81 ? 41.286 -1.207 25.337 1.00 55.62 81 SER A CA 1
ATOM 646 C C . SER A 1 81 ? 41.551 -0.778 26.776 1.00 55.62 81 SER A C 1
ATOM 648 O O . SER A 1 81 ? 41.050 0.304 27.157 1.00 55.62 81 SER A O 1
#

Radius of gyration: 17.64 Å; chains: 1; bounding box: 58×22×43 Å

S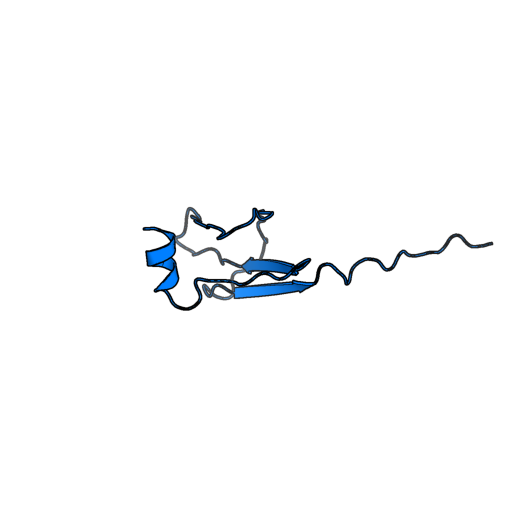equence (81 aa):
EFKDAVRKEKDAVIKIGSGETVTVRVPTHEDGRCIFWEFATDYYDIGFGLYFEWSQVQSNTVTVHVSDSSEEEEEDGEDGS